Protein AF-A0AAN8ZIT5-F1 (afdb_monomer)

Structure (mmCIF, N/CA/C/O backbone):
data_AF-A0AAN8ZIT5-F1
#
_entry.id   AF-A0AAN8ZIT5-F1
#
loop_
_atom_site.group_PDB
_atom_site.id
_atom_site.type_symbol
_atom_site.label_atom_id
_atom_site.label_alt_id
_atom_site.label_comp_id
_atom_site.label_asym_id
_atom_site.label_entity_id
_atom_site.label_seq_id
_atom_site.pdbx_PDB_ins_code
_atom_site.Cartn_x
_atom_site.Cartn_y
_atom_site.Cartn_z
_atom_site.occupancy
_atom_site.B_iso_or_equiv
_atom_site.auth_seq_id
_atom_site.auth_comp_id
_atom_site.auth_asym_id
_atom_site.auth_atom_id
_atom_site.pdbx_PDB_model_num
ATOM 1 N N . MET A 1 1 ? -11.219 -5.102 44.207 1.00 59.69 1 MET A N 1
ATOM 2 C CA . MET A 1 1 ? -11.391 -5.923 42.978 1.00 59.69 1 MET A CA 1
ATOM 3 C C . MET A 1 1 ? -12.191 -5.202 41.889 1.00 59.69 1 MET A C 1
ATOM 5 O O . MET A 1 1 ? -12.248 -5.678 40.762 1.00 59.69 1 MET A O 1
ATOM 9 N N . GLU A 1 2 ? -12.741 -4.028 42.194 1.00 72.38 2 GLU A N 1
ATOM 10 C CA . GLU A 1 2 ? -13.714 -3.319 41.358 1.00 72.38 2 GLU A CA 1
ATOM 11 C C . GLU A 1 2 ? -13.095 -2.661 40.120 1.00 72.38 2 GLU A C 1
ATOM 1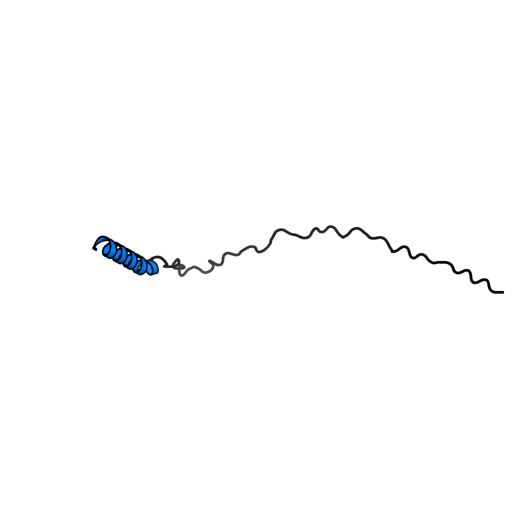3 O O . GLU A 1 2 ? -13.658 -2.754 39.037 1.00 72.38 2 GLU A O 1
ATOM 18 N N . LEU A 1 3 ? -11.881 -2.107 40.231 1.00 78.94 3 LEU A N 1
ATOM 19 C CA . LEU A 1 3 ? -11.166 -1.503 39.096 1.00 78.94 3 LEU A CA 1
ATOM 20 C C . LEU A 1 3 ? -10.873 -2.512 37.972 1.00 78.94 3 LEU A C 1
ATOM 22 O O . LEU A 1 3 ? -11.019 -2.194 36.796 1.00 78.94 3 LEU A O 1
ATOM 26 N N . LYS A 1 4 ? -10.506 -3.749 38.333 1.00 85.25 4 LYS A N 1
ATOM 27 C CA . LYS A 1 4 ? -10.243 -4.833 37.370 1.00 85.25 4 LYS A CA 1
ATOM 28 C C . LYS A 1 4 ? -11.530 -5.252 36.658 1.00 85.25 4 LYS A C 1
ATOM 30 O O . LYS A 1 4 ? -11.532 -5.423 35.446 1.00 85.25 4 LYS A O 1
ATOM 35 N N . SER A 1 5 ? -12.623 -5.363 37.414 1.00 84.94 5 SER A N 1
ATOM 36 C CA . SER A 1 5 ? -13.948 -5.680 36.874 1.00 84.94 5 SER A CA 1
ATOM 37 C C . SER A 1 5 ? -14.475 -4.573 35.957 1.00 84.94 5 SER A C 1
ATOM 39 O O . SER A 1 5 ? -15.045 -4.866 34.912 1.00 84.94 5 SER A O 1
ATOM 41 N N . SER A 1 6 ? -14.249 -3.310 36.322 1.00 89.81 6 SER A N 1
ATOM 42 C CA . SER A 1 6 ? -14.620 -2.141 35.520 1.00 89.81 6 SER A CA 1
ATOM 43 C C . SER A 1 6 ? -13.867 -2.108 34.188 1.00 89.81 6 SER A C 1
ATOM 45 O O . SER A 1 6 ? -14.479 -1.961 33.133 1.00 89.81 6 SER A O 1
ATOM 47 N N . LEU A 1 7 ? -12.553 -2.357 34.209 1.00 92.56 7 LEU A N 1
ATOM 48 C CA . LEU A 1 7 ? -11.739 -2.424 32.993 1.00 92.56 7 LEU A CA 1
ATOM 49 C C . LEU A 1 7 ? -12.209 -3.541 32.049 1.00 92.56 7 LEU A C 1
ATOM 51 O O . LEU A 1 7 ? -12.319 -3.319 30.844 1.00 92.56 7 LEU A O 1
ATOM 55 N N . ILE A 1 8 ? -12.540 -4.716 32.594 1.00 94.44 8 ILE A N 1
ATOM 56 C CA . ILE A 1 8 ? -13.089 -5.836 31.815 1.00 94.44 8 ILE A CA 1
ATOM 57 C C . ILE A 1 8 ? -14.441 -5.454 31.197 1.00 94.44 8 ILE A C 1
ATOM 59 O O . ILE A 1 8 ? -14.655 -5.699 30.013 1.00 94.44 8 ILE A O 1
ATOM 63 N N . ALA A 1 9 ? -15.333 -4.813 31.957 1.00 93.12 9 ALA A N 1
ATOM 64 C CA . ALA A 1 9 ? -16.634 -4.376 31.454 1.00 93.12 9 ALA A CA 1
ATOM 65 C C . ALA A 1 9 ? -16.503 -3.359 30.306 1.00 93.12 9 ALA A C 1
ATOM 67 O O . ALA A 1 9 ? -17.182 -3.489 29.289 1.00 93.12 9 ALA A O 1
ATOM 68 N N . ILE A 1 10 ? -15.591 -2.390 30.427 1.00 92.94 10 ILE A N 1
ATOM 69 C CA . ILE A 1 10 ? -15.311 -1.406 29.372 1.00 92.94 10 ILE A CA 1
ATOM 70 C C . ILE A 1 10 ? -14.778 -2.096 28.110 1.00 92.94 10 ILE A C 1
ATOM 72 O O . ILE A 1 10 ? -15.234 -1.800 27.008 1.00 92.94 10 ILE A O 1
ATOM 76 N N . LEU A 1 11 ? -13.854 -3.049 28.256 1.00 91.12 11 LEU A N 1
ATOM 77 C CA . LEU A 1 11 ? -13.295 -3.791 27.125 1.00 91.12 11 LEU A CA 1
ATOM 78 C C . LEU A 1 11 ? -14.371 -4.608 26.393 1.00 91.12 11 LEU A C 1
ATOM 80 O O . LEU A 1 11 ? -14.420 -4.597 25.165 1.00 91.12 11 LEU A O 1
ATOM 84 N N . VAL A 1 12 ? -15.276 -5.252 27.134 1.00 91.69 12 VAL A N 1
ATOM 85 C CA . VAL A 1 12 ? -16.421 -5.981 26.561 1.00 91.69 12 VAL A CA 1
ATOM 86 C C . VAL A 1 12 ? -17.368 -5.036 25.814 1.00 91.69 12 VAL A C 1
ATOM 88 O O . VAL A 1 12 ? -17.796 -5.359 24.707 1.00 91.69 12 VAL A O 1
ATOM 91 N N . LEU A 1 13 ? -17.656 -3.851 26.365 1.00 89.19 13 LEU A N 1
ATOM 92 C CA . LEU A 1 13 ? -18.487 -2.839 25.700 1.00 89.19 13 LEU A CA 1
ATOM 93 C C . LEU A 1 13 ? -17.861 -2.348 24.386 1.00 89.19 13 LEU A C 1
ATOM 95 O O . LEU A 1 13 ? -18.569 -2.201 23.392 1.00 89.19 13 LEU A O 1
ATOM 99 N N . ILE A 1 14 ? -16.540 -2.143 24.355 1.00 85.44 14 ILE A N 1
ATOM 100 C CA . ILE A 1 14 ? -15.815 -1.739 23.141 1.00 85.44 14 ILE A CA 1
ATOM 101 C C . ILE A 1 14 ? -15.883 -2.838 22.075 1.00 85.44 14 ILE A C 1
ATOM 103 O O . ILE A 1 14 ? -16.182 -2.545 20.919 1.00 85.44 14 ILE A O 1
ATOM 107 N N . LEU A 1 15 ? -15.656 -4.102 22.451 1.00 84.31 15 LEU A N 1
ATOM 108 C CA . LEU A 1 15 ? -15.741 -5.234 21.521 1.00 84.31 15 LEU A CA 1
ATOM 109 C C . LEU A 1 15 ? -17.152 -5.412 20.948 1.00 84.31 15 LEU A C 1
ATOM 111 O O . LEU A 1 15 ? -17.293 -5.747 19.775 1.00 84.31 15 LEU A O 1
ATOM 115 N N . LEU A 1 16 ? -18.187 -5.146 21.748 1.00 80.69 16 LEU A N 1
ATOM 116 C CA . LEU A 1 16 ? -19.578 -5.217 21.307 1.00 80.69 16 LEU A CA 1
ATOM 117 C C . LEU A 1 16 ? -19.973 -4.039 20.399 1.00 80.69 16 LEU A C 1
ATOM 119 O O . LEU A 1 16 ? -20.816 -4.200 19.520 1.00 80.69 16 LEU A O 1
ATOM 123 N N . ALA A 1 17 ? -19.345 -2.871 20.572 1.00 74.75 17 ALA A N 1
ATOM 124 C CA . ALA A 1 17 ? -19.555 -1.693 19.728 1.00 74.75 17 ALA A CA 1
ATOM 125 C C . ALA A 1 17 ? -18.741 -1.718 18.417 1.00 74.75 17 ALA A C 1
ATOM 127 O O . ALA A 1 17 ? -19.131 -1.082 17.437 1.00 74.75 17 ALA A O 1
ATOM 128 N N . LEU A 1 18 ? -17.631 -2.460 18.365 1.00 67.25 18 LEU A N 1
ATOM 129 C CA . LEU A 1 18 ? -16.753 -2.588 17.195 1.00 67.25 18 LEU A CA 1
ATOM 130 C C . LEU A 1 18 ? -17.461 -3.021 15.890 1.00 67.25 18 LEU A C 1
ATOM 132 O O . LEU A 1 18 ? -17.242 -2.369 14.863 1.00 67.25 18 LEU A O 1
ATOM 136 N N . PRO A 1 19 ? -18.345 -4.041 15.883 1.00 66.38 19 PRO A N 1
ATOM 137 C CA . PRO A 1 19 ? -19.080 -4.428 14.676 1.00 66.38 19 PRO A CA 1
ATOM 138 C C . PRO A 1 19 ? -20.086 -3.366 14.196 1.00 66.38 19 PRO A C 1
ATOM 140 O O . PRO A 1 19 ? -20.539 -3.434 13.057 1.00 66.38 19 PRO A O 1
ATOM 143 N N . CYS A 1 20 ? -20.405 -2.352 15.009 1.00 62.41 20 CYS A N 1
ATOM 144 C CA . CYS A 1 20 ? -21.244 -1.221 14.598 1.00 62.41 20 CYS A CA 1
ATOM 145 C C . CYS A 1 20 ? -20.447 -0.121 13.876 1.00 62.41 20 CYS A C 1
ATOM 147 O O . CYS A 1 20 ? -21.031 0.665 13.128 1.00 62.41 20 CYS A O 1
ATOM 149 N N . ILE A 1 21 ? -19.129 -0.055 14.108 1.00 59.09 21 ILE A N 1
ATOM 150 C CA . ILE A 1 21 ? -18.227 0.974 13.564 1.00 59.09 21 ILE A CA 1
ATOM 151 C C . ILE A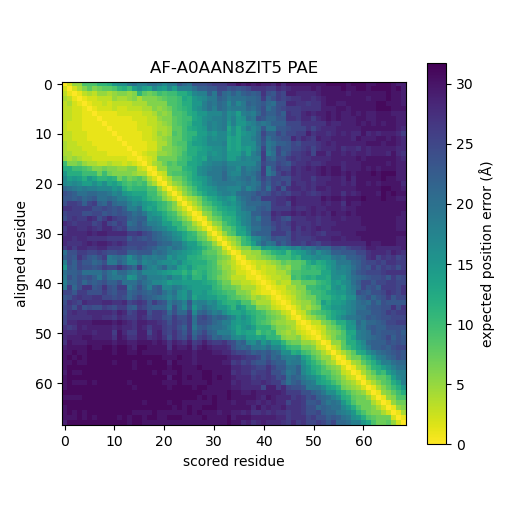 1 21 ? -17.528 0.471 12.296 1.00 59.09 21 ILE A C 1
ATOM 153 O O . ILE A 1 21 ? -17.293 1.254 11.382 1.00 59.09 21 ILE A O 1
ATOM 157 N N . SER A 1 22 ? -17.324 -0.845 12.154 1.00 56.88 22 SER A N 1
ATOM 158 C CA . SER A 1 22 ? -17.009 -1.478 10.862 1.00 56.88 22 SER A CA 1
ATOM 159 C C . SER A 1 22 ? -18.268 -1.640 9.999 1.00 56.88 22 SER A C 1
ATOM 161 O O . SER A 1 22 ? -18.502 -2.650 9.339 1.00 56.88 22 SER A O 1
ATOM 163 N N . ARG A 1 23 ? -19.115 -0.609 9.981 1.00 57.44 23 ARG A N 1
ATOM 164 C CA . ARG A 1 23 ? -20.021 -0.407 8.865 1.00 57.44 23 ARG A CA 1
ATOM 165 C C . ARG A 1 23 ? -19.140 0.138 7.757 1.00 57.44 23 ARG A C 1
ATOM 167 O O . ARG A 1 23 ? -19.024 1.353 7.616 1.00 57.44 23 ARG A O 1
ATOM 174 N N . GLY A 1 24 ? -18.479 -0.783 7.044 1.00 57.22 24 GLY A N 1
ATOM 175 C CA . GLY A 1 24 ? -17.900 -0.495 5.738 1.00 57.22 24 GLY A CA 1
ATOM 176 C C . GLY A 1 24 ? -18.888 0.405 5.022 1.00 57.22 24 GLY A C 1
ATOM 177 O O . GLY A 1 24 ? -20.098 0.148 5.096 1.00 57.22 24 GLY A O 1
ATOM 178 N N . GLU A 1 25 ? -18.374 1.530 4.532 1.00 59.19 25 GLU A N 1
ATOM 179 C CA . GLU A 1 25 ? -19.122 2.560 3.832 1.00 59.19 25 GLU A CA 1
ATOM 180 C C . GLU A 1 25 ? -20.312 1.911 3.136 1.00 59.19 25 GLU A C 1
ATOM 182 O O . GLU A 1 25 ? -20.138 0.958 2.373 1.00 59.19 25 GLU A O 1
ATOM 187 N N . LYS A 1 26 ? -21.537 2.296 3.531 1.00 59.75 26 LYS A N 1
ATOM 188 C CA . LYS A 1 26 ? -22.730 1.812 2.839 1.00 59.75 26 LYS A CA 1
ATOM 189 C C . LYS A 1 26 ? -22.613 2.397 1.448 1.00 59.75 26 LYS A C 1
ATOM 191 O O . LYS A 1 26 ? -23.085 3.509 1.239 1.00 59.75 26 LYS A O 1
ATOM 196 N N . VAL A 1 27 ? -21.944 1.645 0.582 1.00 57.78 27 VAL A N 1
ATOM 197 C CA . VAL A 1 27 ? -21.835 1.815 -0.851 1.00 57.78 27 VAL A CA 1
ATOM 198 C C . VAL A 1 27 ? -23.196 2.338 -1.287 1.00 57.78 27 VAL A C 1
ATOM 200 O O . VAL A 1 27 ? -24.184 1.599 -1.168 1.00 57.78 27 VAL A O 1
ATOM 203 N N . PRO A 1 28 ? -23.321 3.636 -1.620 1.00 57.88 28 PRO A N 1
ATOM 204 C CA . PRO A 1 28 ? -24.602 4.183 -2.016 1.00 57.88 28 PRO A CA 1
ATOM 205 C C . PRO A 1 28 ? -25.128 3.314 -3.154 1.00 57.88 28 PRO A C 1
ATOM 207 O O . PRO A 1 28 ? -24.377 2.879 -4.016 1.00 57.88 28 PRO A O 1
ATOM 210 N N . SER A 1 29 ? -26.425 3.036 -3.196 1.00 57.09 29 SER A N 1
ATOM 211 C CA . SER A 1 29 ? -27.032 2.207 -4.251 1.00 57.09 29 SER A CA 1
ATOM 212 C C . SER A 1 29 ? -26.853 2.773 -5.676 1.00 57.09 29 SER A C 1
ATOM 214 O O . SER A 1 29 ? -27.292 2.152 -6.636 1.00 57.09 29 SER A O 1
ATOM 216 N N . ASN A 1 30 ? -26.197 3.933 -5.807 1.00 55.81 30 ASN A N 1
ATOM 217 C CA . ASN A 1 30 ? -25.748 4.575 -7.042 1.00 55.81 30 ASN A CA 1
ATOM 218 C C . ASN A 1 30 ? -24.240 4.399 -7.308 1.00 55.81 30 ASN A C 1
ATOM 220 O O . ASN A 1 30 ? -23.663 5.148 -8.091 1.00 55.81 30 ASN A O 1
ATOM 224 N N . LEU A 1 31 ? -23.574 3.444 -6.661 1.00 55.50 31 LEU A N 1
ATOM 225 C CA . LEU A 1 31 ? -22.148 3.190 -6.838 1.00 55.50 31 LEU A CA 1
ATOM 226 C C . LEU A 1 31 ? -21.882 2.285 -8.036 1.00 55.50 31 LEU A C 1
ATOM 228 O O . LEU A 1 31 ? -21.302 1.208 -7.940 1.00 55.50 31 LEU A O 1
ATOM 232 N N . GLY A 1 32 ? -22.326 2.747 -9.196 1.00 57.38 32 GLY A N 1
ATOM 233 C CA . GLY A 1 32 ? -22.046 2.109 -10.471 1.00 57.38 32 GLY A CA 1
ATOM 234 C C . GLY A 1 32 ? -20.569 2.120 -10.879 1.00 57.38 32 GLY A C 1
ATOM 235 O O . GLY A 1 32 ? -20.307 1.685 -11.990 1.00 57.38 32 GLY A O 1
ATOM 236 N N . SER A 1 33 ? -19.624 2.608 -10.055 1.00 61.88 33 SER A N 1
ATOM 237 C CA . SER A 1 33 ? -18.177 2.526 -10.328 1.00 61.88 33 SER A CA 1
ATOM 238 C C . SER A 1 33 ? -17.293 3.116 -9.201 1.00 61.88 33 SER A C 1
ATOM 240 O O . SER A 1 33 ? -16.587 4.093 -9.424 1.00 61.88 33 SER A O 1
ATOM 242 N N . GLU A 1 34 ? -17.248 2.531 -7.999 1.00 64.31 34 GLU A N 1
ATOM 243 C CA . GLU A 1 34 ? -16.087 2.748 -7.085 1.00 64.31 34 GLU A CA 1
ATOM 244 C C . GLU A 1 34 ? -14.921 1.798 -7.404 1.00 64.31 34 GLU A C 1
ATOM 246 O O . GLU A 1 34 ? -14.061 1.491 -6.580 1.00 64.31 34 GLU A O 1
ATOM 251 N N . ILE A 1 35 ? -14.881 1.308 -8.639 1.00 70.44 35 ILE A N 1
ATOM 252 C CA . ILE A 1 35 ? -13.690 0.678 -9.183 1.00 70.44 35 ILE A CA 1
ATOM 253 C C . ILE A 1 35 ? -12.776 1.832 -9.575 1.00 70.44 35 ILE A C 1
ATOM 255 O O . ILE A 1 35 ? -12.934 2.432 -10.635 1.00 70.44 35 ILE A O 1
ATOM 259 N N . TYR A 1 36 ? -11.851 2.176 -8.687 1.00 72.56 36 TYR A N 1
ATOM 260 C CA . TYR A 1 36 ? -10.748 3.051 -9.051 1.00 72.56 36 TYR A CA 1
ATOM 261 C C . TYR A 1 36 ? -9.892 2.321 -10.087 1.00 72.56 36 TYR A C 1
ATOM 263 O O . TYR A 1 36 ? -9.369 1.237 -9.822 1.00 72.56 36 TYR A O 1
ATOM 271 N N . GLU A 1 37 ? -9.763 2.897 -11.277 1.00 82.12 37 GLU A N 1
ATOM 272 C CA . GLU A 1 37 ? -8.826 2.410 -12.284 1.00 82.12 37 GLU A CA 1
ATOM 273 C C . GLU A 1 37 ? -7.408 2.720 -11.802 1.00 82.12 37 GLU A C 1
ATOM 275 O O . GLU A 1 37 ? -6.996 3.876 -11.702 1.00 82.12 37 GLU A O 1
ATOM 280 N N . ILE A 1 38 ? -6.672 1.675 -11.429 1.00 85.00 38 ILE A N 1
ATOM 281 C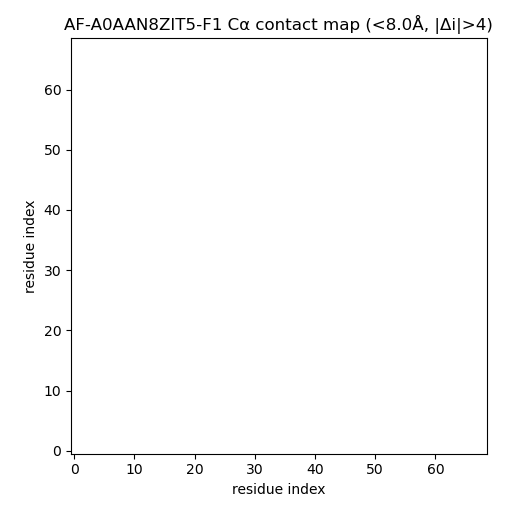 CA . ILE A 1 38 ? -5.273 1.801 -11.034 1.00 85.00 38 ILE A CA 1
ATOM 282 C C . ILE A 1 38 ? -4.437 1.712 -12.304 1.00 85.00 38 ILE A C 1
ATOM 284 O O . ILE A 1 38 ? -4.504 0.719 -13.031 1.00 85.00 38 ILE A O 1
ATOM 288 N N . ASP A 1 39 ? -3.625 2.735 -12.556 1.00 84.25 39 ASP A N 1
ATOM 289 C CA . ASP A 1 39 ? -2.613 2.659 -13.600 1.00 84.25 39 ASP A CA 1
ATOM 290 C C . ASP A 1 39 ? -1.499 1.700 -13.155 1.00 84.25 39 ASP A C 1
ATOM 292 O O . ASP A 1 39 ? -0.770 1.955 -12.194 1.00 84.25 39 ASP A O 1
ATOM 296 N N . TYR A 1 40 ? -1.386 0.566 -13.846 1.00 85.12 40 TYR A N 1
ATOM 297 C CA . TYR A 1 40 ? -0.349 -0.437 -13.602 1.00 85.12 40 TYR A CA 1
ATOM 298 C C . TYR A 1 40 ? 0.947 -0.152 -14.366 1.00 85.12 40 TYR A C 1
ATOM 300 O O . TYR A 1 40 ? 1.887 -0.951 -14.297 1.00 85.12 40 TYR A O 1
ATOM 308 N N . ARG A 1 41 ? 1.032 0.958 -15.111 1.00 87.44 41 ARG A N 1
ATOM 309 C CA . ARG A 1 41 ? 2.254 1.314 -15.820 1.00 87.44 41 ARG A CA 1
ATOM 310 C C . ARG A 1 41 ? 3.312 1.782 -14.825 1.00 87.44 41 ARG A C 1
ATOM 312 O O . ARG A 1 41 ? 3.370 2.937 -14.415 1.00 87.44 41 ARG A O 1
ATOM 319 N N . GLY A 1 42 ? 4.187 0.855 -14.455 1.00 88.44 42 GLY A N 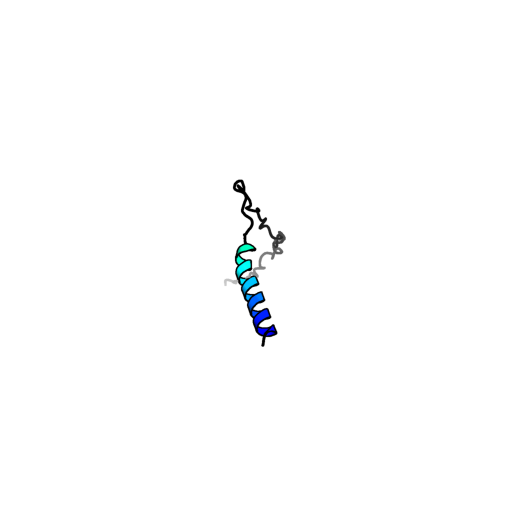1
ATOM 320 C CA . GLY A 1 42 ? 5.422 1.176 -13.755 1.00 88.44 42 GLY A CA 1
ATOM 321 C C . GLY A 1 42 ? 6.371 2.011 -14.628 1.00 88.44 42 GLY A C 1
ATOM 322 O O . GLY A 1 42 ? 6.184 2.107 -15.846 1.00 88.44 42 GLY A O 1
ATOM 323 N N . PRO A 1 43 ? 7.420 2.599 -14.030 1.00 89.62 43 PRO A N 1
ATOM 324 C CA . PRO A 1 43 ? 8.500 3.220 -14.787 1.00 89.62 43 PRO A CA 1
ATOM 325 C C . PRO A 1 43 ? 9.051 2.242 -15.828 1.00 89.62 43 PRO A C 1
ATOM 327 O O . PRO A 1 43 ? 9.277 1.072 -15.519 1.00 89.62 43 PRO A O 1
ATOM 330 N N . GLU A 1 44 ? 9.279 2.707 -17.055 1.00 87.12 44 GLU A N 1
ATOM 331 C CA . GLU A 1 44 ? 9.904 1.871 -18.079 1.00 87.12 44 GLU A CA 1
ATOM 332 C C . GLU A 1 44 ? 11.331 1.513 -17.642 1.00 87.12 44 GLU A C 1
ATOM 334 O O . GLU A 1 44 ? 12.186 2.382 -17.482 1.00 87.12 44 GLU A O 1
ATOM 339 N N . THR A 1 45 ? 11.590 0.223 -17.419 1.00 85.62 45 THR A N 1
ATOM 340 C CA . THR A 1 45 ? 12.890 -0.292 -16.952 1.00 85.62 45 THR A CA 1
ATOM 341 C C . THR A 1 45 ? 13.792 -0.779 -18.087 1.00 85.62 45 THR A C 1
ATOM 343 O O . THR A 1 45 ? 14.901 -1.254 -17.840 1.00 85.62 45 THR A O 1
ATOM 346 N N . HIS A 1 46 ? 13.352 -0.648 -19.339 1.00 79.81 46 HIS A N 1
ATOM 347 C CA . HIS A 1 46 ? 14.124 -1.043 -20.512 1.00 79.81 46 HIS A CA 1
ATOM 348 C C . HIS A 1 46 ? 14.672 0.193 -21.223 1.00 79.81 46 HIS A C 1
ATOM 350 O O . HIS A 1 46 ? 13.913 1.035 -21.696 1.00 79.81 46 HIS A O 1
ATOM 356 N N . SER A 1 47 ? 15.997 0.295 -21.342 1.00 78.06 47 SER A N 1
ATOM 357 C CA . SER A 1 47 ? 16.589 1.247 -22.276 1.00 78.06 47 SER A CA 1
ATOM 358 C C . SER A 1 47 ? 16.427 0.702 -23.698 1.00 78.06 47 SER A C 1
ATOM 360 O O . SER A 1 47 ? 16.734 -0.457 -23.969 1.00 78.06 47 SER A O 1
ATOM 362 N N . TYR A 1 48 ? 15.980 1.541 -24.635 1.00 75.56 48 TYR A N 1
ATOM 363 C CA . TYR A 1 48 ? 15.967 1.206 -26.068 1.00 75.56 48 TYR A CA 1
ATOM 364 C C . TYR A 1 48 ? 17.389 1.107 -26.655 1.00 75.56 48 TYR A C 1
ATOM 366 O O . TYR A 1 48 ? 17.564 0.926 -27.853 1.00 75.56 48 TYR A O 1
ATOM 374 N N . ILE A 1 49 ? 18.430 1.252 -25.831 1.00 82.38 49 ILE A N 1
ATOM 375 C CA . ILE A 1 49 ? 19.815 1.234 -26.284 1.00 82.38 49 ILE A CA 1
ATOM 376 C C . ILE A 1 49 ? 20.123 -0.199 -26.732 1.00 82.38 49 ILE A C 1
ATOM 378 O O . ILE A 1 49 ? 20.217 -1.089 -25.881 1.00 82.38 49 ILE A O 1
ATOM 382 N N . PRO A 1 50 ? 20.273 -0.452 -28.047 1.00 79.31 50 PRO A N 1
ATOM 383 C CA . PRO A 1 50 ? 20.632 -1.777 -28.501 1.00 79.31 50 PRO A CA 1
ATOM 384 C C . PRO A 1 50 ? 22.020 -2.122 -27.945 1.00 79.31 50 PRO A C 1
ATOM 386 O O . PRO A 1 50 ? 22.862 -1.230 -27.777 1.00 79.31 50 PRO A O 1
ATOM 389 N N . PRO A 1 51 ? 22.291 -3.404 -27.659 1.00 79.31 51 PRO A N 1
ATOM 390 C CA . PRO A 1 51 ? 23.624 -3.821 -27.257 1.00 79.31 51 PRO A CA 1
ATOM 391 C C . PRO A 1 51 ? 24.653 -3.353 -28.303 1.00 79.31 51 PRO A C 1
ATOM 393 O O . PRO A 1 51 ? 24.353 -3.358 -29.502 1.00 79.31 51 PRO A O 1
ATOM 396 N N . PRO A 1 52 ? 25.863 -2.940 -27.879 1.00 80.94 52 PRO A N 1
ATOM 397 C CA . PRO A 1 52 ? 26.876 -2.443 -28.800 1.00 80.94 52 PRO A CA 1
ATOM 398 C C . PRO A 1 52 ? 27.188 -3.504 -29.857 1.00 80.94 52 PRO A C 1
ATOM 400 O O . PRO A 1 52 ? 27.300 -4.692 -29.541 1.00 80.94 52 PRO A O 1
ATOM 403 N N . TYR A 1 53 ? 27.331 -3.067 -31.112 1.00 74.69 53 TYR A N 1
ATOM 404 C CA . TYR A 1 53 ? 27.644 -3.941 -32.237 1.00 74.69 53 TYR A CA 1
ATOM 405 C C . TYR A 1 53 ? 28.965 -4.671 -31.971 1.00 74.69 53 TYR A C 1
ATOM 407 O O . TYR A 1 53 ? 30.053 -4.107 -32.097 1.00 74.69 53 TYR A O 1
ATOM 415 N N . ARG A 1 54 ? 28.872 -5.948 -31.596 1.00 69.38 54 ARG A N 1
ATOM 416 C CA . ARG A 1 54 ? 30.013 -6.859 -31.621 1.00 69.38 54 ARG A CA 1
ATOM 417 C C . ARG A 1 54 ? 30.223 -7.204 -33.090 1.00 69.38 54 ARG A C 1
ATOM 419 O O . ARG A 1 54 ? 29.468 -7.995 -33.648 1.00 69.38 54 ARG A O 1
ATOM 426 N N . GLY A 1 55 ? 31.176 -6.526 -33.731 1.00 70.44 55 GLY A N 1
ATOM 427 C CA . GLY A 1 55 ? 31.557 -6.792 -35.117 1.00 70.44 55 GLY A CA 1
ATOM 428 C C . GLY A 1 55 ? 31.801 -8.279 -35.384 1.00 70.44 55 GLY A C 1
ATOM 429 O O . GLY A 1 55 ? 32.022 -9.059 -34.456 1.00 70.44 55 GLY A O 1
ATOM 430 N N . ARG A 1 56 ? 31.718 -8.669 -36.665 1.00 70.62 56 ARG A N 1
ATOM 431 C CA . ARG A 1 56 ? 31.876 -10.061 -37.121 1.00 70.62 56 ARG A CA 1
ATOM 432 C C . ARG A 1 56 ? 33.086 -10.718 -36.435 1.00 70.62 56 ARG A C 1
ATOM 434 O O . ARG A 1 56 ? 34.130 -10.067 -36.353 1.00 70.62 56 ARG A O 1
ATOM 441 N N . PRO A 1 57 ? 32.985 -11.982 -35.985 1.00 67.06 57 PRO A N 1
ATOM 442 C CA . PRO A 1 57 ? 34.152 -12.695 -35.490 1.00 67.06 57 PRO A CA 1
ATOM 443 C C . PRO A 1 57 ? 35.226 -12.685 -36.583 1.00 67.06 57 PRO A C 1
ATOM 445 O O . PRO A 1 57 ? 34.937 -13.041 -37.727 1.00 67.06 57 PRO A O 1
ATOM 448 N N . TYR A 1 58 ? 36.445 -12.258 -36.253 1.00 64.19 58 TYR A N 1
ATOM 449 C CA . TYR A 1 58 ? 37.589 -12.434 -37.142 1.00 64.19 58 TYR A CA 1
ATOM 450 C C . TYR A 1 58 ? 37.836 -13.939 -37.281 1.00 64.19 58 TYR A C 1
ATOM 452 O O . TYR A 1 58 ? 38.392 -14.572 -36.387 1.00 64.19 58 TYR A O 1
ATOM 460 N N . ILE A 1 59 ? 37.372 -14.525 -38.384 1.00 65.75 59 ILE A N 1
ATOM 461 C CA . ILE A 1 59 ? 37.708 -15.899 -38.753 1.00 65.75 59 ILE A CA 1
ATOM 462 C C . ILE A 1 59 ? 39.137 -15.855 -39.298 1.00 65.75 59 ILE A C 1
ATOM 464 O O . ILE A 1 59 ? 39.376 -15.349 -40.395 1.00 65.75 59 ILE A O 1
ATOM 468 N N . HIS A 1 60 ? 40.098 -16.337 -38.511 1.00 63.31 60 HIS A N 1
ATOM 469 C CA . HIS A 1 60 ? 41.467 -16.530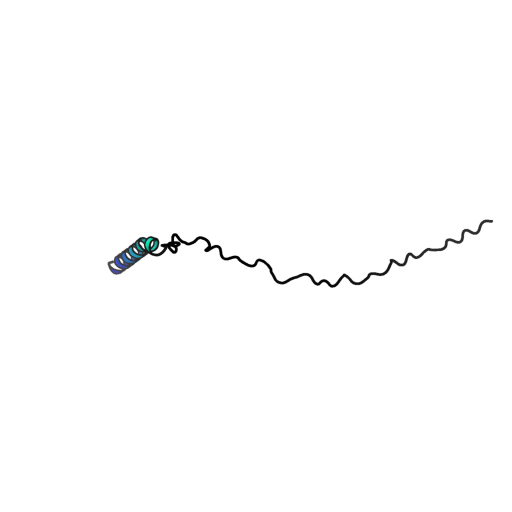 -38.974 1.00 63.31 60 HIS A CA 1
ATOM 470 C C . HIS A 1 60 ? 41.489 -17.755 -39.895 1.00 63.31 60 HIS A C 1
ATOM 472 O O . HIS A 1 60 ? 41.488 -18.893 -39.431 1.00 63.31 60 HIS A O 1
ATOM 478 N N . HIS A 1 61 ? 41.420 -17.530 -41.207 1.00 59.88 61 HIS A N 1
ATOM 479 C CA . HIS A 1 61 ? 41.663 -18.587 -42.181 1.00 59.88 61 HIS A CA 1
ATOM 480 C C . HIS A 1 61 ? 43.171 -18.814 -42.278 1.00 59.88 61 HIS A C 1
ATOM 482 O O . HIS A 1 61 ? 43.876 -18.032 -42.913 1.00 59.88 61 HIS A O 1
ATOM 488 N N . ASP A 1 62 ? 43.654 -19.881 -41.647 1.00 59.41 62 ASP A N 1
ATOM 489 C CA . ASP A 1 62 ? 45.004 -20.384 -41.880 1.00 59.41 62 ASP A CA 1
ATOM 490 C C . ASP A 1 62 ? 45.055 -20.959 -43.304 1.00 59.41 62 ASP A C 1
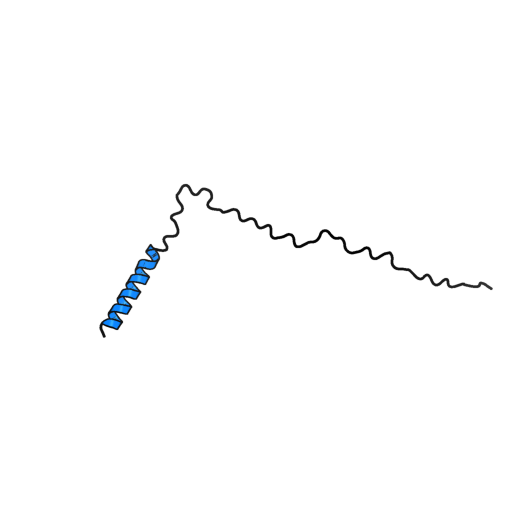ATOM 492 O O . ASP A 1 62 ? 44.417 -21.969 -43.620 1.00 59.41 62 ASP A O 1
ATOM 496 N N . VAL A 1 63 ? 45.756 -20.270 -44.206 1.00 56.34 63 VAL A N 1
ATOM 497 C CA . VAL A 1 63 ? 45.945 -20.721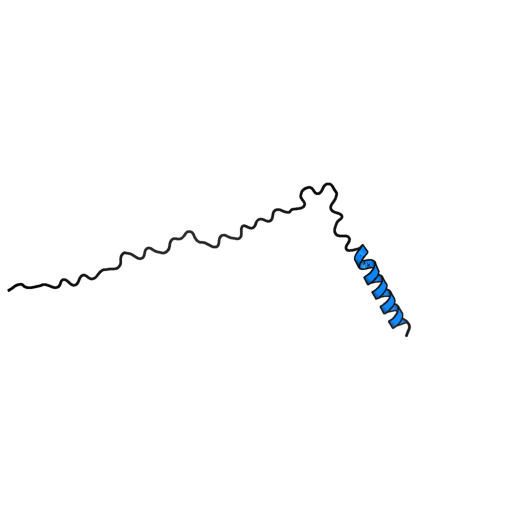 -45.589 1.00 56.34 63 VAL A CA 1
ATOM 498 C C . VAL A 1 63 ? 46.964 -21.855 -45.568 1.00 56.34 63 VAL A C 1
ATOM 500 O O . VAL A 1 63 ? 48.172 -21.644 -45.660 1.00 56.34 63 VAL A O 1
ATOM 503 N N . MET A 1 64 ? 46.473 -23.086 -45.447 1.00 56.44 64 MET A N 1
ATOM 504 C CA . MET A 1 64 ? 47.289 -24.280 -45.643 1.00 56.44 64 MET A CA 1
ATOM 505 C C . MET A 1 64 ? 47.695 -24.354 -47.121 1.00 56.44 64 MET A C 1
ATOM 507 O O . MET A 1 64 ? 46.945 -24.835 -47.971 1.00 56.44 64 MET A O 1
ATOM 511 N N . HIS A 1 65 ? 48.890 -23.852 -47.440 1.00 55.12 65 HIS A N 1
ATOM 512 C CA . HIS A 1 65 ? 49.526 -24.026 -48.743 1.00 55.12 65 HIS A CA 1
ATOM 513 C C . HIS A 1 65 ? 49.808 -25.515 -48.987 1.00 55.12 65 HIS A C 1
ATOM 515 O O . HIS A 1 65 ? 50.857 -26.041 -48.616 1.00 55.12 65 HIS A O 1
ATOM 521 N N . HIS A 1 66 ? 48.875 -26.208 -49.638 1.00 53.81 66 HIS A N 1
ATOM 522 C CA . HIS A 1 66 ? 49.124 -27.544 -50.161 1.00 53.81 66 HIS A CA 1
ATOM 523 C C . HIS A 1 66 ? 49.989 -27.425 -51.423 1.00 53.81 66 HIS A C 1
ATOM 525 O O . HIS A 1 66 ? 49.504 -27.140 -52.517 1.00 53.81 66 HIS A O 1
ATOM 531 N N . LYS A 1 67 ? 51.304 -27.591 -51.261 1.00 52.12 67 LYS A N 1
ATOM 532 C CA . LYS A 1 67 ? 52.251 -27.696 -52.373 1.00 52.12 67 LYS A CA 1
ATOM 533 C C . LYS A 1 67 ? 52.108 -29.091 -52.991 1.00 52.12 67 LYS 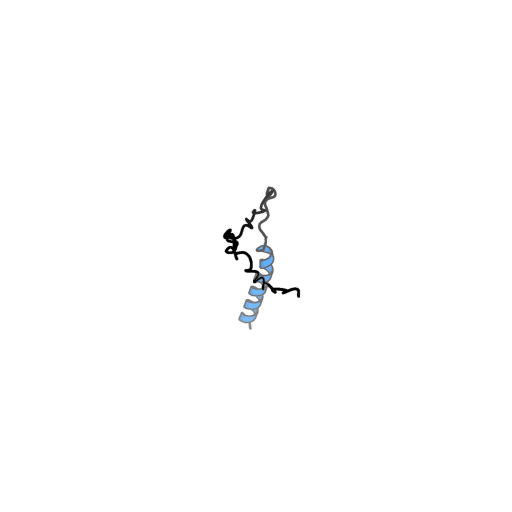A C 1
ATOM 535 O O . LYS A 1 67 ? 52.643 -30.053 -52.446 1.00 52.12 67 LYS A O 1
ATOM 540 N N . SER A 1 68 ? 51.369 -29.203 -54.097 1.00 49.03 68 SER A N 1
ATOM 541 C CA . SER A 1 68 ? 51.377 -30.431 -54.900 1.00 49.03 68 SER A CA 1
ATOM 542 C C . SER A 1 68 ? 52.725 -30.573 -55.605 1.00 49.03 68 SER A C 1
ATOM 544 O O . SER A 1 68 ? 53.305 -29.587 -56.066 1.00 49.03 68 SER A O 1
ATOM 546 N N . LYS A 1 69 ? 53.212 -31.810 -55.599 1.00 46.84 69 LYS A N 1
ATOM 547 C CA . LYS A 1 69 ? 54.478 -32.284 -56.157 1.00 46.84 69 LYS A CA 1
ATOM 548 C C . LYS A 1 69 ? 54.422 -32.382 -57.678 1.00 46.84 69 LYS A C 1
ATOM 550 O O . LYS A 1 69 ? 53.305 -32.621 -58.190 1.00 46.84 69 LYS A O 1
#

Foldseek 3Di:
DVVVVVVVVVVVVCVVCVVVVPPPPPCPPPCPDPPDDDPPDDPPPDDPDPDPDPPDPPDPPPPPPPDDD

pLDDT: mean 71.91, std 13.39, range [46.84, 94.44]

Secondary structure (DSSP, 8-state):
-HHHHHHHHHHHHHHHHHHHH-------TT-TT----------------PPP-----------------

Sequence (69 aa):
MELKSSLIAILVLILLALPCISRGEKVPSNLGSEIYEIDYRGPETHSYIPPPYRGRPYIHHDVMHHKSK

Radius of gyration: 38.83 Å; Cα contacts (8 Å, |Δi|>4): 0; chains: 1; bounding box: 82×37×99 Å

Organism: NCBI:txid194707

Mean predicted aligned error: 19.58 Å

Solvent-accessible surface ar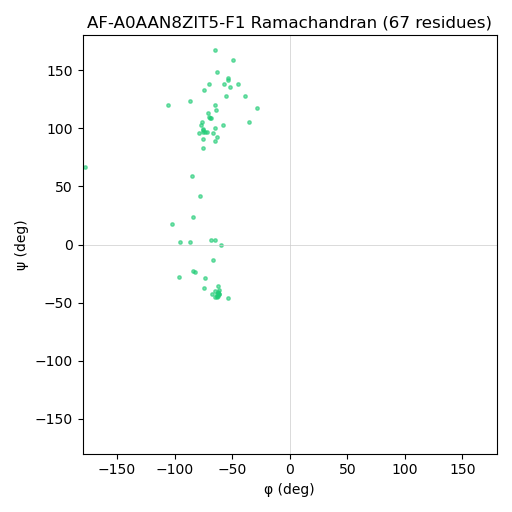ea (backbone atoms only — not comparable to full-atom values): 5003 Å² total; per-residue (Å²): 119,62,70,64,53,49,53,51,52,52,52,52,52,50,62,68,46,45,73,69,68,67,57,64,76,78,71,54,98,80,60,88,66,83,71,77,85,75,84,80,80,66,82,85,86,72,74,89,71,70,80,78,85,76,69,80,79,84,77,81,77,79,80,78,79,79,79,80,130